Protein AF-A0AAQ1KNX0-F1 (afdb_monomer)

Solvent-accessible surface area (backbone atoms only — not comparable to full-atom values): 3664 Å² total; per-residue (Å²): 144,66,63,65,68,55,53,61,72,42,45,67,58,52,49,54,52,49,58,57,53,65,78,57,48,73,66,57,56,50,58,32,59,78,68,72,54,77,66,57,70,60,53,48,50,36,42,76,71,54,75,58,73,65,92,73,83,132

Mean predicted aligned error: 7.86 Å

Foldseek 3Di:
DPVVVVVVVCPVVVVLVVVLVVVQDPVNVVVCVVVVHDSVVSVVSCVVSVNPPDDDDD

Sequence (58 aa):
MNAERAQESYQDIREGVRALCAEFPAEYWRKIDEVKGFPEAFVKAMTEAGWLSAMIPE

Structure (mmCIF, N/CA/C/O backbone):
data_AF-A0AAQ1KNX0-F1
#
_entry.id   AF-A0AAQ1KNX0-F1
#
loop_
_atom_site.group_PDB
_atom_site.id
_atom_site.type_symbol
_atom_site.label_atom_id
_atom_site.label_alt_id
_atom_site.label_comp_id
_atom_site.label_asym_id
_atom_site.label_entity_id
_atom_site.label_seq_id
_atom_site.pdbx_PDB_ins_code
_atom_site.Cartn_x
_atom_site.Cartn_y
_atom_site.Cartn_z
_atom_site.occupancy
_atom_site.B_iso_or_equiv
_atom_site.auth_seq_id
_atom_site.auth_comp_id
_atom_site.auth_asym_id
_atom_site.auth_atom_id
_atom_site.pdbx_PDB_model_num
ATOM 1 N N . MET A 1 1 ? -14.901 -12.494 28.648 1.00 49.78 1 MET A N 1
ATOM 2 C CA . MET A 1 1 ? -15.792 -11.637 27.836 1.00 49.78 1 MET A CA 1
ATOM 3 C C . MET A 1 1 ? -15.080 -10.345 27.392 1.00 49.78 1 MET A C 1
ATOM 5 O O . MET A 1 1 ? -15.638 -9.272 27.536 1.00 49.78 1 MET A O 1
ATOM 9 N N . ASN A 1 2 ? -13.837 -10.429 26.884 1.00 52.19 2 ASN A N 1
ATOM 10 C CA . ASN A 1 2 ? -13.039 -9.257 26.454 1.00 52.19 2 ASN A CA 1
ATOM 11 C C . ASN A 1 2 ? -12.356 -9.448 25.082 1.00 52.19 2 ASN A C 1
ATOM 13 O O . ASN A 1 2 ? -11.941 -8.468 24.477 1.00 52.19 2 ASN A O 1
ATOM 17 N N . ALA A 1 3 ? -12.251 -10.683 24.572 1.00 55.34 3 ALA A N 1
ATOM 18 C CA . ALA A 1 3 ? -11.613 -10.971 23.284 1.00 55.34 3 ALA A CA 1
ATOM 19 C C . ALA A 1 3 ? -12.553 -10.742 22.081 1.00 55.34 3 ALA A C 1
ATOM 21 O O . ALA A 1 3 ? -12.111 -10.245 21.050 1.00 55.34 3 ALA A O 1
ATOM 22 N N . GLU A 1 4 ? -13.854 -11.021 22.226 1.00 53.34 4 GLU A N 1
ATOM 23 C CA . GLU A 1 4 ? -14.838 -10.859 21.139 1.00 53.34 4 GLU A CA 1
ATOM 24 C C . GLU A 1 4 ? -15.032 -9.395 20.717 1.00 53.34 4 GLU A C 1
ATOM 26 O O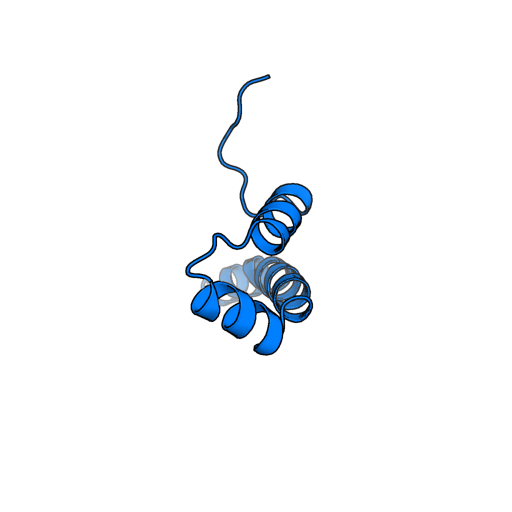 . GLU A 1 4 ? -15.039 -9.103 19.526 1.00 53.34 4 GLU A O 1
ATOM 31 N N . ARG A 1 5 ? -15.063 -8.450 21.671 1.00 54.31 5 ARG A N 1
ATOM 32 C CA . ARG A 1 5 ? -15.186 -7.006 21.376 1.00 54.31 5 ARG A CA 1
ATOM 33 C C . ARG A 1 5 ? -13.982 -6.440 20.616 1.00 54.31 5 ARG A C 1
ATOM 35 O O . ARG A 1 5 ? -14.138 -5.508 19.834 1.00 54.31 5 ARG A O 1
ATOM 42 N N . ALA A 1 6 ? -12.788 -6.991 20.843 1.00 56.34 6 ALA A N 1
ATOM 43 C CA . ALA A 1 6 ? -11.591 -6.618 20.094 1.00 56.34 6 ALA A CA 1
ATOM 44 C C . ALA A 1 6 ? -11.592 -7.240 18.688 1.00 56.34 6 ALA A C 1
ATOM 46 O O . ALA A 1 6 ? -11.143 -6.606 17.742 1.00 56.34 6 ALA A O 1
ATOM 47 N N . GLN A 1 7 ? -12.120 -8.459 18.526 1.00 58.53 7 GLN A N 1
ATOM 48 C CA . GLN A 1 7 ? -12.239 -9.086 17.209 1.00 58.53 7 GLN A CA 1
ATOM 49 C C . GLN A 1 7 ? -13.222 -8.358 16.292 1.00 58.53 7 GLN A C 1
ATOM 51 O O . GLN A 1 7 ? -12.863 -8.127 15.141 1.00 58.53 7 GLN A O 1
ATOM 56 N N . GLU A 1 8 ? -14.409 -7.977 16.778 1.00 58.91 8 GLU A N 1
ATOM 57 C CA . GLU A 1 8 ? -15.365 -7.167 15.999 1.00 58.91 8 GLU A CA 1
ATOM 58 C C . GLU A 1 8 ? -14.754 -5.818 15.597 1.00 58.91 8 GLU A C 1
ATOM 60 O O . GLU A 1 8 ? -14.845 -5.421 14.440 1.00 58.91 8 GLU A O 1
ATOM 65 N N . SER A 1 9 ? -14.019 -5.178 16.513 1.00 66.38 9 SER A N 1
ATOM 66 C CA . SER A 1 9 ? -13.376 -3.873 16.304 1.00 66.38 9 SER A CA 1
ATOM 67 C C . SER A 1 9 ? -12.355 -3.822 15.159 1.00 66.38 9 SER A C 1
ATOM 69 O O . SER A 1 9 ? -12.018 -2.725 14.717 1.00 66.38 9 SER A O 1
ATOM 71 N N . TYR A 1 10 ? -11.819 -4.957 14.702 1.00 79.88 10 TYR A N 1
ATOM 72 C CA . TYR A 1 10 ? -10.824 -4.982 13.625 1.00 79.88 10 TYR A CA 1
ATOM 73 C C . TYR A 1 10 ? -11.345 -5.599 12.325 1.00 79.88 10 TYR A C 1
ATOM 75 O O . TYR A 1 10 ? -10.575 -5.664 11.364 1.00 79.88 10 TYR A O 1
ATOM 83 N N . GLN A 1 11 ? -12.598 -6.070 12.266 1.00 87.00 11 GLN A N 1
ATOM 84 C CA . GLN A 1 11 ? -13.121 -6.677 11.035 1.00 87.00 11 GLN A CA 1
ATOM 85 C C . GLN A 1 11 ? -13.197 -5.659 9.903 1.00 87.00 11 GLN A C 1
ATOM 87 O O . GLN A 1 11 ? -12.638 -5.923 8.843 1.00 87.00 11 GLN A O 1
ATOM 92 N N . ASP A 1 12 ? -13.746 -4.473 10.161 1.00 83.38 12 ASP A N 1
ATOM 93 C CA . ASP A 1 12 ? -13.862 -3.405 9.160 1.00 83.38 12 ASP A CA 1
ATOM 94 C C . ASP A 1 12 ? -12.489 -2.983 8.617 1.00 83.38 12 ASP A C 1
ATOM 96 O O . ASP A 1 12 ? -12.304 -2.782 7.418 1.00 83.38 12 ASP A O 1
ATOM 100 N N . ILE A 1 13 ? -11.481 -2.933 9.495 1.00 85.50 13 ILE A N 1
ATOM 101 C CA . ILE A 1 13 ? -10.091 -2.645 9.117 1.00 85.50 13 ILE A CA 1
ATOM 102 C C . ILE A 1 13 ? -9.533 -3.750 8.216 1.00 85.50 13 ILE A C 1
ATOM 104 O O . ILE A 1 13 ? -8.943 -3.479 7.172 1.00 85.50 13 ILE A O 1
ATOM 108 N N . ARG A 1 14 ? -9.718 -5.016 8.601 1.00 88.12 14 ARG A N 1
ATOM 109 C CA . ARG A 1 14 ? -9.244 -6.166 7.819 1.00 88.12 14 ARG A CA 1
ATOM 110 C C . ARG A 1 14 ? -9.942 -6.260 6.472 1.00 88.12 14 ARG A C 1
ATOM 112 O O . ARG A 1 14 ? -9.302 -6.640 5.495 1.00 88.12 14 ARG A O 1
ATOM 119 N N . GLU A 1 15 ? -11.229 -5.952 6.426 1.00 90.88 15 GLU A N 1
ATOM 12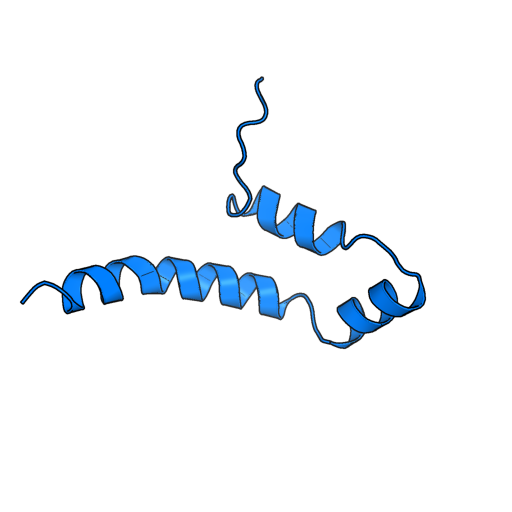0 C CA . GLU A 1 15 ? -12.020 -5.951 5.204 1.00 90.88 15 GLU A CA 1
ATOM 121 C C . GLU A 1 15 ? -11.584 -4.823 4.272 1.00 90.88 15 GLU A C 1
ATOM 123 O O . GLU A 1 15 ? -11.274 -5.101 3.116 1.00 90.88 15 GLU A O 1
ATOM 128 N N . GLY A 1 16 ? -11.425 -3.599 4.782 1.00 89.12 16 GLY A N 1
ATOM 129 C CA . GLY A 1 16 ? -10.931 -2.466 3.999 1.00 89.12 16 GLY A CA 1
ATOM 130 C C . GLY A 1 16 ? -9.531 -2.700 3.424 1.00 89.12 16 GLY A C 1
ATOM 131 O O . GLY A 1 16 ? -9.309 -2.504 2.229 1.00 89.12 16 GLY A O 1
ATOM 132 N N . VAL A 1 17 ? -8.596 -3.210 4.233 1.00 89.31 17 VAL A N 1
ATOM 133 C CA . VAL A 1 17 ? -7.245 -3.560 3.756 1.00 89.31 17 VAL A CA 1
ATOM 134 C C . VAL A 1 17 ? -7.295 -4.707 2.742 1.00 89.31 17 VAL A C 1
ATOM 136 O O . VAL A 1 17 ? -6.587 -4.673 1.737 1.00 89.31 17 VAL A O 1
ATOM 139 N N . ARG A 1 18 ? -8.136 -5.728 2.960 1.00 91.44 18 ARG A N 1
ATOM 140 C CA . ARG A 1 18 ? -8.274 -6.853 2.020 1.00 91.44 18 ARG A CA 1
ATOM 141 C C . ARG A 1 18 ? -8.858 -6.404 0.683 1.00 91.44 18 ARG A C 1
ATOM 143 O O . ARG A 1 18 ? -8.377 -6.872 -0.346 1.00 91.44 18 ARG A O 1
ATOM 150 N N . ALA A 1 19 ? -9.862 -5.531 0.701 1.00 91.62 19 ALA A N 1
ATOM 151 C CA . ALA A 1 19 ? -10.461 -4.971 -0.502 1.00 91.62 19 ALA A CA 1
ATOM 152 C C . ALA A 1 19 ? -9.408 -4.229 -1.334 1.00 91.62 19 ALA A C 1
ATOM 154 O O . ALA A 1 19 ? -9.271 -4.509 -2.520 1.00 91.62 19 ALA A O 1
ATOM 155 N N . LEU A 1 20 ? -8.582 -3.399 -0.691 1.00 92.12 20 LEU A N 1
ATOM 156 C CA . LEU A 1 20 ? -7.491 -2.694 -1.362 1.00 92.12 20 LEU A CA 1
ATOM 157 C C . LEU A 1 20 ? -6.451 -3.667 -1.929 1.00 92.12 20 LEU A C 1
ATOM 159 O O . LEU A 1 20 ? -6.107 -3.589 -3.102 1.00 92.12 20 LEU A O 1
ATOM 163 N N . CYS A 1 21 ? -5.986 -4.640 -1.139 1.00 93.06 21 CYS A N 1
ATOM 164 C CA . CYS A 1 21 ? -5.034 -5.647 -1.620 1.00 93.06 21 CYS A CA 1
ATOM 165 C C . CYS A 1 21 ? -5.564 -6.460 -2.816 1.00 93.06 21 CYS A C 1
ATOM 167 O O . CYS A 1 21 ? -4.764 -6.911 -3.635 1.00 93.06 21 CYS A O 1
ATOM 169 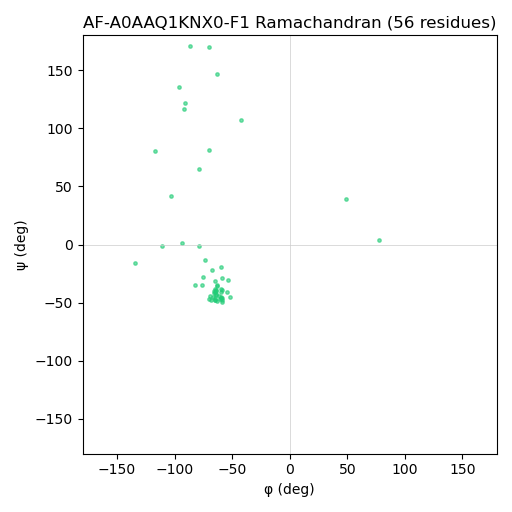N N . ALA A 1 22 ? -6.883 -6.650 -2.938 1.00 94.62 22 ALA A N 1
ATOM 170 C CA . ALA A 1 22 ? -7.489 -7.378 -4.053 1.00 94.62 22 ALA A CA 1
ATOM 171 C C . ALA A 1 22 ? -7.342 -6.654 -5.406 1.00 94.62 22 ALA A C 1
ATOM 173 O O . ALA A 1 22 ? -7.364 -7.312 -6.446 1.00 94.62 22 ALA A O 1
ATOM 174 N N . GLU A 1 23 ? -7.126 -5.336 -5.405 1.00 95.88 23 GLU A N 1
ATOM 175 C CA . GLU A 1 23 ? -6.858 -4.548 -6.616 1.00 95.88 23 GLU A CA 1
ATOM 176 C C . GLU A 1 23 ? -5.442 -4.782 -7.179 1.00 95.88 23 GLU A C 1
ATOM 178 O O . GLU A 1 23 ? -5.160 -4.434 -8.326 1.00 95.88 23 GLU A O 1
ATOM 183 N N . PHE A 1 24 ? -4.555 -5.423 -6.407 1.00 96.94 24 PHE A N 1
ATOM 184 C CA . PHE A 1 24 ? -3.154 -5.665 -6.758 1.00 96.94 24 PHE A CA 1
ATOM 185 C C . PHE A 1 24 ? -2.871 -7.173 -6.870 1.00 96.94 24 PHE A C 1
ATOM 187 O O . PHE A 1 24 ? -2.334 -7.785 -5.938 1.00 96.94 24 PHE A O 1
ATOM 194 N N . PRO A 1 25 ? -3.225 -7.810 -8.004 1.00 96.06 25 PRO A N 1
ATOM 195 C CA . PRO A 1 25 ? -3.076 -9.250 -8.192 1.00 96.06 25 PRO A CA 1
ATOM 196 C C . PRO A 1 25 ? -1.605 -9.670 -8.311 1.00 96.06 25 PRO A C 1
ATOM 198 O O . PRO A 1 25 ? -0.706 -8.855 -8.503 1.00 96.06 25 PRO A O 1
ATOM 201 N N 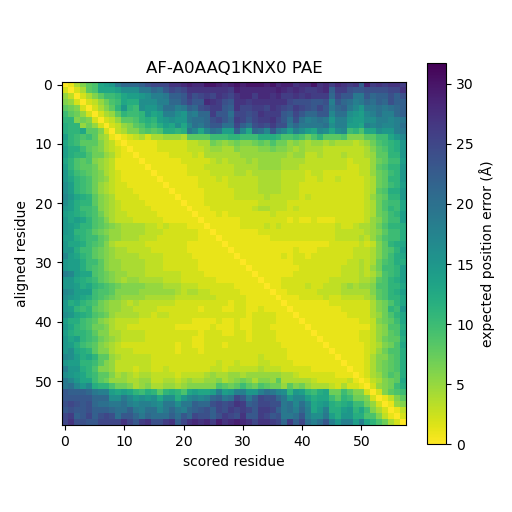. ALA A 1 26 ? -1.348 -10.981 -8.284 1.00 96.31 26 ALA A N 1
ATOM 202 C CA . ALA A 1 26 ? 0.004 -11.539 -8.394 1.00 96.31 26 ALA A CA 1
ATOM 203 C C . ALA A 1 26 ? 0.789 -11.047 -9.630 1.00 96.31 26 ALA A C 1
ATOM 205 O O . ALA A 1 26 ? 2.009 -10.941 -9.572 1.00 96.31 26 ALA A O 1
ATOM 206 N N . GLU A 1 27 ? 0.109 -10.731 -10.737 1.00 97.50 27 GLU A N 1
ATOM 207 C CA . GLU A 1 27 ? 0.746 -10.182 -11.940 1.00 97.50 27 GLU A CA 1
ATOM 208 C C . GLU A 1 27 ? 1.377 -8.802 -11.700 1.00 97.50 27 GLU A C 1
ATOM 210 O O . GLU A 1 27 ? 2.485 -8.553 -12.170 1.00 97.50 27 GLU A O 1
ATOM 215 N N . TYR A 1 28 ? 0.713 -7.928 -10.936 1.00 97.38 28 TYR A N 1
ATOM 216 C CA . TYR A 1 28 ? 1.267 -6.629 -10.550 1.00 97.38 28 TYR A CA 1
ATOM 217 C C . TYR A 1 28 ? 2.574 -6.815 -9.772 1.00 97.38 28 TYR A C 1
ATOM 219 O O . TYR A 1 28 ? 3.600 -6.239 -10.128 1.00 97.38 28 TYR A O 1
ATOM 227 N N . TRP A 1 29 ? 2.559 -7.690 -8.764 1.00 97.12 29 TRP A N 1
ATOM 228 C CA . TRP A 1 29 ? 3.735 -7.960 -7.937 1.00 97.12 29 TRP A CA 1
ATOM 229 C C . TRP A 1 29 ? 4.882 -8.591 -8.726 1.00 97.12 29 TRP A C 1
ATOM 231 O O . TRP A 1 29 ? 6.029 -8.200 -8.534 1.00 97.12 29 TRP A O 1
ATOM 241 N N . ARG A 1 30 ? 4.584 -9.509 -9.656 1.00 97.81 30 ARG A N 1
ATOM 242 C CA . ARG A 1 30 ? 5.594 -10.102 -10.549 1.00 97.81 30 ARG A CA 1
ATOM 243 C C . ARG A 1 30 ? 6.271 -9.051 -11.421 1.00 97.81 30 ARG A C 1
ATOM 245 O O . ARG A 1 30 ? 7.491 -9.022 -11.470 1.00 97.81 30 ARG A O 1
ATOM 252 N N . LYS A 1 31 ? 5.501 -8.151 -12.041 1.00 97.62 31 LYS A N 1
ATOM 253 C CA . LYS A 1 31 ? 6.053 -7.057 -12.859 1.00 97.62 31 LYS A CA 1
ATOM 254 C C . LYS A 1 31 ? 6.995 -6.160 -12.060 1.00 97.62 31 LYS A C 1
ATOM 256 O O . LYS A 1 31 ? 8.021 -5.732 -12.575 1.00 97.62 31 LYS A O 1
ATOM 261 N N . ILE A 1 32 ? 6.654 -5.880 -10.804 1.00 97.94 32 ILE A N 1
ATOM 262 C CA . ILE A 1 32 ? 7.497 -5.074 -9.916 1.00 97.94 32 ILE A CA 1
ATOM 263 C C . ILE A 1 32 ? 8.773 -5.812 -9.527 1.00 97.94 32 ILE A C 1
ATOM 265 O O . ILE A 1 32 ? 9.848 -5.216 -9.572 1.00 97.94 32 ILE A O 1
ATOM 269 N N . ASP A 1 33 ? 8.669 -7.091 -9.175 1.00 97.44 33 ASP A N 1
ATOM 270 C CA . ASP A 1 33 ? 9.821 -7.926 -8.833 1.00 97.44 33 ASP A CA 1
ATOM 271 C C . ASP A 1 33 ? 10.797 -8.061 -10.015 1.00 97.44 33 ASP A C 1
ATOM 273 O O . ASP A 1 33 ? 11.999 -7.847 -9.853 1.00 97.44 33 ASP A O 1
ATOM 27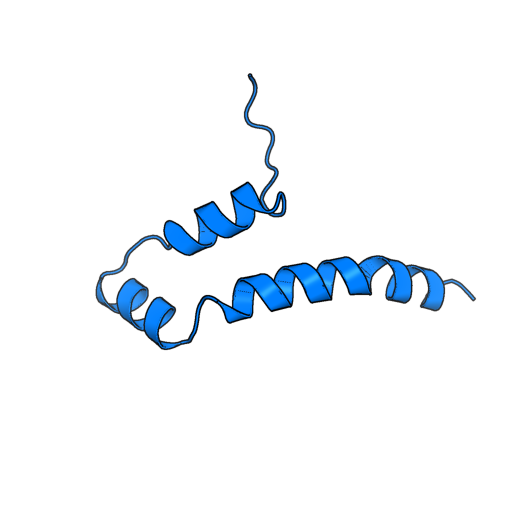7 N N . GLU A 1 34 ? 10.277 -8.287 -11.228 1.00 98.06 34 GLU A N 1
ATOM 278 C CA . GLU A 1 34 ? 11.057 -8.380 -12.472 1.00 98.06 34 GLU A CA 1
ATOM 279 C C . GLU A 1 34 ? 11.939 -7.149 -12.708 1.00 98.06 34 GLU A C 1
ATOM 281 O O . GLU A 1 34 ? 13.097 -7.272 -13.114 1.00 98.06 34 GLU A O 1
ATOM 286 N N . VAL A 1 35 ? 11.410 -5.957 -12.424 1.00 97.38 35 VAL A N 1
ATOM 287 C CA . VAL A 1 35 ? 12.138 -4.691 -12.592 1.00 97.38 35 VAL A CA 1
ATOM 288 C C . VAL A 1 35 ? 12.850 -4.234 -11.318 1.00 97.38 35 VAL A C 1
ATOM 290 O O . VAL A 1 35 ? 13.470 -3.171 -11.322 1.00 97.38 35 VAL A O 1
ATOM 293 N N . LYS A 1 36 ? 12.772 -5.012 -10.228 1.00 96.81 36 LYS A N 1
ATOM 294 C CA . LYS A 1 36 ? 13.233 -4.631 -8.880 1.00 96.81 36 LYS A CA 1
ATOM 295 C C . LYS A 1 36 ? 12.714 -3.249 -8.459 1.00 96.81 36 LYS A C 1
ATOM 297 O O . LYS A 1 36 ? 13.446 -2.437 -7.894 1.00 96.81 36 LYS A O 1
ATOM 302 N N . GLY A 1 37 ? 11.462 -2.971 -8.812 1.00 96.00 37 GLY A N 1
ATOM 303 C CA . GLY A 1 37 ? 10.824 -1.669 -8.667 1.00 96.00 37 GLY A CA 1
ATOM 304 C C . GLY A 1 37 ? 10.190 -1.448 -7.298 1.00 96.00 37 GLY A C 1
ATOM 305 O O . GLY A 1 37 ? 10.041 -2.363 -6.489 1.00 96.00 37 GLY A O 1
ATOM 306 N N . PHE A 1 38 ? 9.762 -0.210 -7.063 1.00 94.69 38 PHE A N 1
ATOM 307 C CA . PHE A 1 38 ? 8.954 0.159 -5.907 1.00 94.69 38 PHE A CA 1
ATOM 308 C C . PHE A 1 38 ? 7.459 0.177 -6.287 1.00 94.69 38 PHE A C 1
ATOM 310 O O . PHE A 1 38 ? 7.114 0.707 -7.346 1.00 94.69 38 PHE A O 1
ATOM 317 N N . PRO A 1 39 ? 6.551 -0.380 -5.462 1.00 95.50 39 PRO A N 1
ATOM 318 C CA . PRO A 1 39 ? 5.124 -0.464 -5.766 1.00 95.50 39 PRO A CA 1
ATOM 319 C C . PRO A 1 39 ? 4.374 0.847 -5.525 1.00 95.50 39 PRO A C 1
ATOM 321 O O . PRO A 1 39 ? 3.475 0.910 -4.689 1.00 95.50 39 PRO A O 1
ATOM 324 N N . GLU A 1 40 ? 4.709 1.880 -6.301 1.00 95.62 40 GLU A N 1
ATOM 325 C CA . GLU A 1 40 ? 4.127 3.224 -6.191 1.00 95.62 40 GLU A CA 1
ATOM 326 C C . GLU A 1 40 ? 2.597 3.222 -6.215 1.00 95.62 40 GLU A C 1
ATOM 328 O O . GLU A 1 40 ? 1.979 3.872 -5.378 1.00 95.62 40 GLU A O 1
ATOM 333 N N . ALA A 1 41 ? 1.976 2.465 -7.124 1.00 94.94 41 ALA A N 1
ATOM 334 C CA . ALA A 1 41 ? 0.519 2.429 -7.248 1.00 94.94 41 ALA A CA 1
ATOM 335 C C . ALA A 1 41 ? -0.157 1.861 -5.987 1.00 94.94 41 ALA A C 1
ATOM 337 O O . ALA A 1 41 ? -1.137 2.423 -5.504 1.00 94.94 41 ALA A O 1
ATOM 338 N N . PHE A 1 42 ? 0.404 0.790 -5.421 1.00 94.69 42 PHE A N 1
ATOM 339 C CA . PHE A 1 42 ? -0.078 0.196 -4.171 1.00 94.69 42 PHE A CA 1
ATOM 340 C C . PHE A 1 42 ? 0.098 1.145 -2.987 1.00 94.69 42 PHE A C 1
ATOM 342 O O . PHE A 1 42 ? -0.831 1.344 -2.207 1.00 94.69 42 PHE A O 1
ATOM 349 N N . VAL A 1 43 ? 1.277 1.761 -2.861 1.00 92.56 43 VAL A N 1
ATOM 350 C CA . VAL A 1 43 ? 1.554 2.705 -1.772 1.00 92.56 43 VAL A CA 1
ATOM 351 C C . VAL A 1 43 ? 0.650 3.927 -1.876 1.00 92.56 43 VAL A C 1
ATOM 353 O O . VAL A 1 43 ? 0.070 4.328 -0.874 1.00 92.56 43 VAL A O 1
ATOM 356 N N . LYS A 1 44 ? 0.454 4.475 -3.078 1.00 92.50 44 LYS A N 1
ATOM 357 C CA . LYS A 1 44 ? -0.477 5.580 -3.322 1.00 92.50 44 LYS A CA 1
ATOM 358 C C . LYS A 1 44 ? -1.903 5.210 -2.917 1.00 92.50 44 LYS A C 1
ATOM 360 O O . LYS A 1 44 ? -2.506 5.966 -2.167 1.00 92.50 44 LYS A O 1
ATOM 365 N N . ALA A 1 45 ? -2.402 4.041 -3.324 1.00 92.69 45 ALA A N 1
ATOM 366 C CA . ALA A 1 45 ? -3.735 3.575 -2.938 1.00 92.69 45 ALA A CA 1
ATOM 367 C C . ALA A 1 45 ? -3.876 3.435 -1.413 1.00 92.69 45 ALA A C 1
ATOM 369 O O . ALA A 1 45 ? -4.845 3.908 -0.826 1.00 92.69 45 ALA A O 1
ATOM 370 N N . MET A 1 46 ? -2.883 2.839 -0.749 1.00 90.94 46 MET A N 1
ATOM 371 C CA . MET A 1 46 ? -2.862 2.703 0.710 1.00 90.94 46 MET A CA 1
ATOM 372 C C . MET A 1 46 ? -2.804 4.057 1.438 1.00 90.94 46 MET A C 1
ATOM 374 O O . MET A 1 46 ? -3.411 4.206 2.498 1.00 90.94 46 MET A O 1
ATOM 378 N N . THR A 1 47 ? -2.091 5.041 0.887 1.00 90.00 47 THR A N 1
ATOM 379 C CA . THR A 1 47 ? -2.031 6.412 1.416 1.00 90.00 47 THR A CA 1
ATOM 380 C C . THR A 1 47 ? -3.354 7.148 1.218 1.00 90.00 47 THR A C 1
ATOM 382 O O . THR A 1 47 ? -3.866 7.736 2.165 1.00 90.00 47 THR A O 1
ATOM 385 N N . GLU A 1 48 ? -3.946 7.081 0.023 1.00 87.88 48 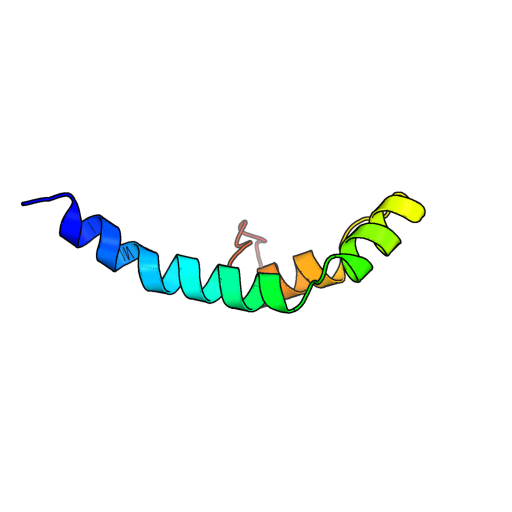GLU A N 1
ATOM 386 C CA . GLU A 1 48 ? -5.239 7.707 -0.295 1.00 87.88 48 GLU A CA 1
ATOM 387 C C . GLU A 1 48 ? -6.386 7.118 0.534 1.00 87.88 48 GLU A C 1
ATOM 389 O O . GLU A 1 48 ? -7.283 7.842 0.957 1.00 87.88 48 GLU A O 1
ATOM 394 N N . ALA A 1 49 ? -6.325 5.820 0.832 1.00 87.81 49 ALA A N 1
ATOM 395 C CA . ALA A 1 49 ? -7.261 5.147 1.726 1.00 87.81 49 ALA A CA 1
ATOM 396 C C . ALA A 1 49 ? -6.973 5.392 3.225 1.00 87.81 49 ALA A C 1
ATOM 398 O O . ALA A 1 49 ? -7.698 4.885 4.078 1.00 87.81 49 ALA A O 1
ATOM 399 N N . GLY A 1 50 ? -5.921 6.148 3.565 1.00 86.56 50 GLY A N 1
ATOM 400 C CA . GLY A 1 50 ? -5.571 6.511 4.942 1.00 86.56 50 GLY A CA 1
ATOM 401 C C . GLY A 1 50 ? -4.876 5.409 5.754 1.00 86.56 50 GLY A C 1
ATOM 402 O O . GLY A 1 50 ? -4.573 5.620 6.931 1.00 86.56 50 GLY A O 1
ATOM 403 N N . TRP A 1 51 ? -4.571 4.255 5.152 1.00 84.88 51 TRP A N 1
ATOM 404 C CA . TRP A 1 51 ? -3.947 3.111 5.830 1.00 84.88 51 TRP A CA 1
ATOM 405 C C . TRP A 1 51 ? -2.453 3.303 6.116 1.00 84.88 51 TRP A C 1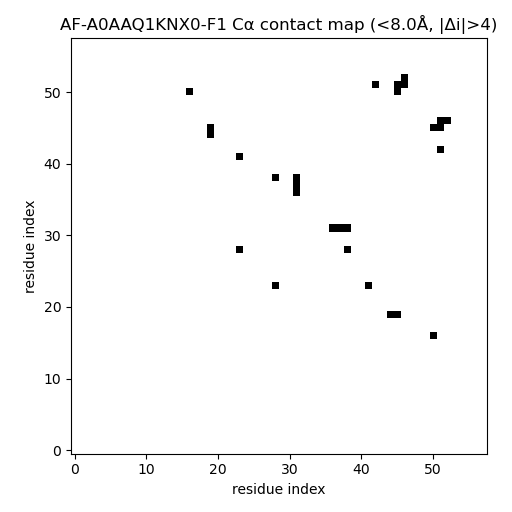
ATOM 407 O O . TRP A 1 51 ? -1.941 2.747 7.085 1.00 84.88 51 TRP A O 1
ATOM 417 N N . LEU A 1 52 ? -1.750 4.096 5.300 1.00 78.50 52 LEU A N 1
ATOM 418 C CA . LEU A 1 52 ? -0.335 4.456 5.490 1.00 78.50 52 LEU A CA 1
ATOM 419 C C . LEU A 1 52 ? -0.174 5.874 6.048 1.00 78.50 52 LEU A C 1
ATOM 421 O O . LEU A 1 52 ? 0.702 6.627 5.628 1.00 78.50 52 LEU A O 1
ATOM 425 N N . SER A 1 53 ? -1.018 6.243 7.013 1.00 62.66 53 SER A N 1
ATOM 426 C CA . SER A 1 53 ? -0.903 7.517 7.726 1.00 62.66 53 SER A CA 1
ATOM 427 C C . SER A 1 53 ? 0.332 7.525 8.639 1.00 62.66 53 SER A C 1
ATOM 429 O O . SER A 1 53 ? 0.242 7.299 9.843 1.00 62.66 53 SER A O 1
ATOM 431 N N . ALA A 1 54 ? 1.505 7.791 8.067 1.00 53.25 54 ALA A N 1
ATOM 432 C CA . ALA A 1 54 ? 2.613 8.401 8.788 1.00 53.25 54 ALA A CA 1
ATOM 433 C C . ALA A 1 54 ? 2.466 9.914 8.602 1.00 53.25 54 ALA A C 1
ATOM 435 O O . ALA A 1 54 ? 2.409 10.376 7.468 1.00 53.25 54 ALA A O 1
ATOM 436 N N . MET A 1 55 ? 2.346 10.666 9.698 1.00 52.47 55 MET A N 1
ATOM 437 C CA . MET A 1 55 ? 2.239 12.129 9.685 1.00 52.47 55 MET A CA 1
ATOM 438 C C . MET A 1 55 ? 3.223 12.757 8.679 1.00 52.47 55 MET A C 1
ATOM 440 O O . MET A 1 55 ? 4.426 12.786 8.935 1.00 52.47 55 MET A O 1
ATOM 444 N N . ILE A 1 56 ? 2.712 13.266 7.555 1.00 52.81 56 ILE A N 1
ATOM 445 C CA . ILE A 1 56 ? 3.389 14.281 6.743 1.00 52.81 56 ILE A CA 1
ATOM 446 C C . ILE A 1 56 ? 2.866 15.622 7.279 1.00 52.81 56 ILE A C 1
ATOM 448 O O . ILE A 1 56 ? 1.652 15.824 7.231 1.00 52.81 56 ILE A O 1
ATOM 452 N N . PRO A 1 57 ? 3.709 16.496 7.859 1.00 51.50 57 PRO A N 1
ATOM 453 C CA . PRO A 1 57 ? 3.277 17.827 8.279 1.00 51.50 57 PRO A CA 1
ATOM 454 C C . PRO A 1 57 ? 2.825 18.658 7.073 1.00 51.50 57 PRO A C 1
ATOM 456 O O . PRO A 1 57 ? 3.381 18.505 5.984 1.00 51.50 57 PRO A O 1
ATOM 459 N N . GLU A 1 58 ? 1.837 19.522 7.305 1.00 44.72 58 GLU A N 1
ATOM 460 C CA . GLU A 1 58 ? 1.331 20.533 6.359 1.00 44.72 58 GLU A CA 1
ATOM 461 C C . GLU A 1 58 ? 2.389 21.589 6.004 1.00 44.72 58 GLU A C 1
ATOM 463 O O . GLU A 1 58 ? 3.195 21.950 6.898 1.00 44.72 58 GLU A O 1
#

pLDDT: mean 82.67, std 17.18, range [44.72, 98.06]

Radius of gyration: 15.2 Å; Cα contacts (8 Å, |Δi|>4): 14; chains: 1; bounding box: 29×32×41 Å

InterPro domains:
  IPR009100 Acyl-CoA dehydrogenase/oxidase, N-terminal and middle domain superfamily [SSF56645] (7-58)
  IPR013786 Acyl-CoA dehydrogenase/oxidase, N-terminal [PF02771] (8-58)
  IPR037069 Acyl-CoA dehydrogenase/oxidase, N-terminal domain superfamily [G3DSA:1.10.540.10] (4-58)

Organism: NCBI:txid53408

Secondary structure (DSSP, 8-state):
--HHHHHHHTHHHHHHHHHHHHTS-HHHHHHHHHTT---HHHHHHHHHTTTT------

=== Feature glossary ===
The record interleaves many kinds of information about one protein. Here is each kind framed as the question it answers.

Q: What does the local fold look like, residue by residue?
A: The Foldseek 3Di string encodes local tertiary geometry as a 20-letter alphabet — one character per residue — derived from the relative positions of nearby Cα atoms. Unlike the amino-acid sequence, 3Di is a direct function of the 3D structure, so two proteins with the same fold have similar 3Di strings even at low sequence identity.

Q: Which residues are in helices, strands, or loops?
A: The SS8 string is DSSP's per-residue secondary-structure call. α-helix (H) means an i→i+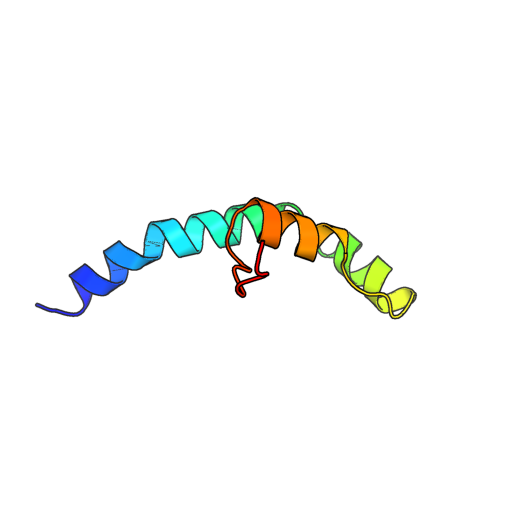4 H-bond ladder; β-strand (E) means the residue participates in a β-sheet; 3₁₀ (G) and π (I) are tighter and wider helices; T/S are turns/bends; '-' is loop.

Q: How big and how compact is the whole molecule?
A: Radius of gyration (Rg) is the root-mean-square distance of Cα atoms from their centroid — a single number for overall size and compactness. A globular domain of N residues has Rg ≈ 2.2·N^0.38 Å; an extended or disordered chain has a much larger Rg. The Cα contact count is the number of residue pairs whose Cα atoms are within 8 Å and are more than four positions apart in sequence — a standard proxy for tertiary packing density. The bounding box is the smallest axis-aligned box enclosing all Cα atoms.

Q: Where is each backbone atom in 3D?
A: Structure coordinates are given as an mmCIF _atom_site loop: one row per atom with element, residue name, chain id, sequence number, and x/y/z position in Å. Only the four main-chain atoms per residue are included here; side chains are omitted to keep the record compact.

Q: What is the amino-acid chain?
A: Primary structure: the covalent order of the twenty standard amino acids along the backbone. Two proteins with the same sequence will (almost always) fold to the same structure; two with 30% identity often share a fold but not the details.

Q: What if only a Cα trace is available?
A: Three-state secondary structure (P-SEA) collapses the eight DSSP classes into helix (a), strand (b), and coil (c). P-SEA assigns these from Cα geometry alone — distances and angles — without requiring backbone oxygens, so it works on any Cα trace.

Q: What family and function is it annotated with?
A: Database cross-references. InterPro integrates a dozen domain/family signature databases into unified entries with residue-range hits. GO terms attach function/process/location labels with evidence codes. CATH codes position the fold in a four-level structural taxonomy. Organism is the NCBI-taxonomy species name.

Q: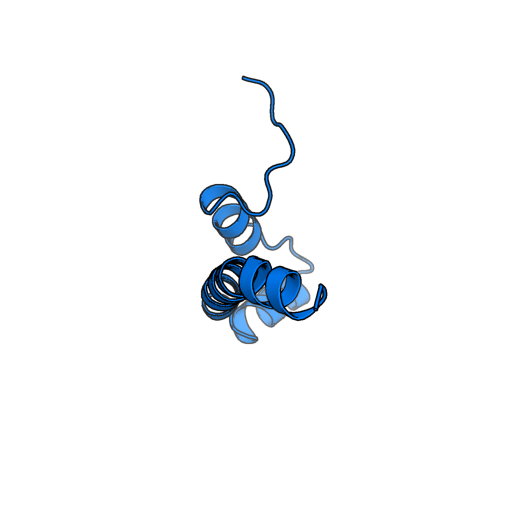 How confident is the AlphaFold model at each residue?
A: pLDDT is the predicted lDDT-Cα score: AlphaFold's confidence that the local environment of each residue (all inter-atomic distances within 15 Å) is correctly placed. It is a per-residue number between 0 and 100, with higher meaning more reliable.

Q: How mobile is each atom in the crystal?
A: B-factor (Debye–Waller factor) reflects atomic displacement in the crystal lattice. It is an experimental observable (units Å²), not a prediction; low values mean the atom is pinned down, high values mean it moves or is heterogeneous across the crystal.

Q: Which residues are buried vs exposed?
A: SASA measures how much of the protein is reachable by solvent. It is computed by rolling a water-sized probe over the atomic surface and summing the exposed area (Å²). Per-residue SASA distinguishes core (buried, low SASA) from surface (exposed, high SASA) residues; total SASA is a whole-molecule size measure.

Q: What do the diagnostic plots show?
A: Plot images: a contact map (which residues are close in 3D, as an N×N binary image), a Ramachandran scatter (backbone torsion angles, revealing secondary-structure composition at a glance), and — for AlphaFold structures — a PAE heatmap (pairwise prediction confidence).

Q: What known structures does this most resemble?
A: The Foldseek neighbor list gives the closest experimentally determined structures in the PDB, ranked by structural alignment. TM-score near 1 means near-identical fold; near 0.3 means only rough topology match. This is how one finds what a novel AlphaFold prediction most resembles in the solved-structure universe.

Q: Are the domains correctly placed relative to each other?
A: Predicted aligned error is AlphaFold's pairwise confidence. Unlike pLDDT (per-residue), PAE is per-residue-pair and captures whether two parts of the structure are correctly placed relative to each other. Units are ångströms of expected positional error.

Q: What do the rendered images show?
A: Structure images are PyMOL renders from six orthogonal camera directions. Cartoon representation draws helices as coils and strands as arrows; sticks shows the backbone as bonds; surface shows the solvent-excluded envelope. Rainbow coloring maps sequence position to hue (blue→red, N→C); chain coloring assigns a distinct color per polypeptide.

Q: What are the backbone torsion angles?
A: φ (phi) and ψ (psi) are the two rotatable backbone dihedrals per residue: φ is the C(i-1)–N–Cα–C torsion, ψ is the N–Cα–C–N(i+1) torsion, both in degrees on (−180°, 180°]. α-helical residues cluster near (−60°, −45°); β-strand residues near (−120°, +130°). A Ramachandran plot is simply a scatter of (φ, ψ) for every residue.